Protein AF-A0A060CJI4-F1 (afdb_monomer)

Foldseek 3Di:
DQQQLADQDDPPCCVVVVARKDFLLVLVVLLVLLVQLVVPHVVCSLVSNVSHLVSCLPFQADPVRAGAGMWGAHNPRNHTDAGWHDPDPTSPDRDPVSLVSLLVSLVSNCVSPVPCVSVVSSVD

Radius of gyration: 13.91 Å; Cα contacts (8 Å, |Δi|>4): 202; chains: 1; bounding box: 31×30×35 Å

Secondary structure (DSSP, 8-state):
--SSSS--S-GGGHHHHTSEEEETTHHHHHHHHHHHHHTTS-THHHHHHHHHHHHHHHHSB-TTSPBPSEEEE-TTT--EEEEE-SSSSSTTS--HHHHHHHHHHHHHHHHHH--HHHHHHHT-

Structure (mmCIF, N/CA/C/O backbone):
data_AF-A0A060CJI4-F1
#
_entry.id   AF-A0A060CJI4-F1
#
loop_
_atom_site.group_PDB
_atom_site.id
_atom_site.type_symbol
_atom_site.label_atom_id
_atom_site.label_alt_id
_atom_site.label_comp_id
_atom_site.label_asym_id
_atom_site.label_entity_id
_atom_site.label_seq_id
_atom_site.pdbx_PDB_ins_code
_atom_site.Cartn_x
_atom_site.Cartn_y
_atom_site.Cartn_z
_atom_site.occupancy
_atom_site.B_iso_or_equiv
_atom_site.auth_seq_id
_atom_site.auth_comp_id
_atom_site.auth_asym_id
_atom_site.auth_atom_id
_atom_site.pdbx_PDB_model_num
ATOM 1 N N . ARG A 1 1 ? -4.456 14.960 1.503 1.00 57.69 1 ARG A N 1
ATOM 2 C CA . ARG A 1 1 ? -4.177 13.505 1.410 1.00 57.69 1 ARG A CA 1
ATOM 3 C C . ARG A 1 1 ? -2.964 13.283 0.505 1.00 57.69 1 ARG A C 1
ATOM 5 O O . ARG A 1 1 ? -2.889 13.970 -0.510 1.00 57.69 1 ARG A O 1
ATOM 12 N N . PRO A 1 2 ? -1.997 12.422 0.870 1.00 69.19 2 PRO A N 1
ATOM 13 C CA . PRO A 1 2 ? -0.841 12.126 0.016 1.00 69.19 2 PRO A CA 1
ATOM 14 C C . PRO A 1 2 ? -1.297 11.513 -1.319 1.00 69.19 2 PRO A C 1
ATOM 16 O O . PRO A 1 2 ? -2.208 10.690 -1.329 1.00 69.19 2 PRO A O 1
ATOM 19 N N . ARG A 1 3 ? -0.688 11.920 -2.445 1.00 88.50 3 ARG A N 1
ATOM 20 C CA . ARG A 1 3 ? -1.173 11.577 -3.803 1.00 88.50 3 ARG A CA 1
ATOM 21 C C . ARG A 1 3 ? -1.145 10.082 -4.114 1.00 88.50 3 ARG A C 1
ATOM 23 O O . ARG A 1 3 ? -2.068 9.572 -4.736 1.00 88.50 3 ARG A O 1
ATOM 30 N N . VAL A 1 4 ? -0.086 9.387 -3.703 1.00 96.56 4 VAL A N 1
ATOM 31 C CA . VAL A 1 4 ? 0.103 7.959 -4.016 1.00 96.56 4 VAL A CA 1
ATOM 32 C C . VAL A 1 4 ? -0.829 7.077 -3.181 1.00 96.56 4 VAL A C 1
ATOM 34 O O . VAL A 1 4 ? -1.394 6.110 -3.699 1.00 96.56 4 VAL A O 1
ATOM 37 N N . GLY A 1 5 ? -1.027 7.447 -1.914 1.00 96.00 5 GLY A N 1
ATOM 38 C CA . GLY A 1 5 ? -1.813 6.684 -0.945 1.00 96.00 5 GLY A CA 1
ATOM 39 C C . GLY A 1 5 ? -1.008 5.659 -0.142 1.00 96.00 5 GLY A C 1
ATOM 40 O O . GLY A 1 5 ? -1.601 4.964 0.670 1.00 96.00 5 GLY A O 1
ATOM 41 N N . THR A 1 6 ? 0.315 5.585 -0.323 1.00 98.06 6 THR A N 1
ATOM 42 C CA . THR A 1 6 ? 1.233 4.741 0.462 1.00 98.06 6 THR A CA 1
ATOM 43 C C . THR A 1 6 ? 2.375 5.561 1.056 1.00 98.06 6 THR A C 1
ATOM 45 O O . THR A 1 6 ? 2.653 6.691 0.644 1.00 98.06 6 THR A O 1
ATOM 48 N N . LEU A 1 7 ? 3.073 4.960 2.019 1.00 97.56 7 LEU A N 1
ATOM 49 C CA . LEU A 1 7 ? 4.326 5.482 2.553 1.00 97.56 7 LEU A CA 1
ATOM 50 C C . LEU A 1 7 ? 5.440 5.239 1.529 1.00 97.56 7 LEU A C 1
ATOM 52 O O . LEU A 1 7 ? 5.466 4.209 0.850 1.00 97.56 7 LEU A O 1
ATOM 56 N N . LEU A 1 8 ? 6.338 6.212 1.401 1.00 97.81 8 LEU A N 1
ATOM 57 C CA . LEU A 1 8 ? 7.550 6.081 0.601 1.00 97.81 8 LEU A CA 1
ATOM 58 C C . LEU A 1 8 ? 8.586 5.317 1.422 1.00 97.81 8 LEU A C 1
ATOM 60 O O . LEU A 1 8 ? 9.037 5.823 2.447 1.00 97.81 8 LEU A O 1
ATOM 64 N N . SER A 1 9 ? 8.974 4.125 0.978 1.00 98.12 9 SER A N 1
ATOM 65 C CA . SER A 1 9 ? 9.864 3.262 1.758 1.00 98.12 9 SER A CA 1
ATOM 66 C C . SER A 1 9 ? 11.289 3.799 1.793 1.00 98.12 9 SER A C 1
ATOM 68 O O . SER A 1 9 ? 11.862 3.975 2.865 1.00 98.12 9 SER A O 1
ATOM 70 N N . TRP A 1 10 ? 11.860 4.091 0.622 1.00 97.88 10 TRP A N 1
ATOM 71 C CA . TRP A 1 10 ? 13.242 4.539 0.498 1.00 97.88 10 TRP A CA 1
ATOM 72 C C . TRP A 1 10 ? 13.332 5.789 -0.384 1.00 97.88 10 TRP A C 1
ATOM 74 O O . TRP A 1 10 ? 13.424 5.680 -1.614 1.00 97.88 10 TRP A O 1
ATOM 84 N N . PRO A 1 11 ? 13.375 6.996 0.216 1.00 97.12 11 PRO A N 1
ATOM 85 C CA . PRO A 1 11 ? 13.545 8.243 -0.531 1.00 97.12 11 PRO A CA 1
ATOM 86 C C . PRO A 1 11 ? 14.801 8.260 -1.409 1.00 97.12 11 PRO A C 1
ATOM 88 O O . PRO A 1 11 ? 14.764 8.715 -2.550 1.00 97.12 11 PRO A O 1
ATOM 91 N N . ARG A 1 12 ? 15.895 7.660 -0.925 1.00 97.44 12 ARG A N 1
ATOM 92 C CA . ARG A 1 12 ? 17.162 7.557 -1.668 1.00 97.44 12 ARG A CA 1
ATOM 93 C C . ARG A 1 12 ? 17.084 6.656 -2.914 1.00 97.44 12 ARG A C 1
ATOM 95 O O . ARG A 1 12 ? 17.938 6.765 -3.787 1.00 97.44 12 ARG A O 1
ATOM 102 N N . ASN A 1 13 ? 16.061 5.801 -3.033 1.00 97.62 13 ASN A N 1
ATOM 103 C CA . ASN A 1 13 ? 15.901 4.868 -4.153 1.00 97.62 13 ASN A CA 1
ATOM 104 C C . ASN A 1 13 ? 14.832 5.310 -5.171 1.00 97.62 13 ASN A C 1
ATOM 106 O O . ASN A 1 13 ? 14.551 4.551 -6.096 1.00 97.62 13 ASN A O 1
ATOM 110 N N . ILE A 1 14 ? 14.256 6.519 -5.067 1.00 97.25 14 ILE A N 1
ATOM 111 C CA . ILE A 1 14 ? 13.261 7.002 -6.050 1.00 97.25 14 ILE A CA 1
ATOM 112 C C . ILE A 1 14 ? 13.816 6.912 -7.477 1.00 97.25 14 ILE A C 1
ATOM 114 O O . ILE A 1 14 ? 13.176 6.338 -8.356 1.00 97.25 14 ILE A O 1
ATOM 118 N N . LYS A 1 15 ? 15.035 7.423 -7.701 1.00 97.12 15 LYS A N 1
ATOM 119 C CA . LYS A 1 15 ? 15.691 7.382 -9.018 1.00 97.12 15 LYS A CA 1
ATOM 120 C C . LYS A 1 15 ? 15.994 5.950 -9.469 1.00 97.12 15 LYS A C 1
ATOM 122 O O . LYS A 1 15 ? 15.837 5.648 -10.643 1.00 97.12 15 LYS A O 1
ATOM 127 N N . MET A 1 16 ? 16.399 5.080 -8.542 1.00 97.25 16 MET A N 1
ATOM 128 C CA . MET A 1 16 ? 16.726 3.677 -8.828 1.00 97.25 16 MET A CA 1
ATOM 129 C C . MET A 1 16 ? 15.508 2.903 -9.341 1.00 97.25 16 MET A C 1
ATOM 131 O O . MET A 1 16 ? 15.612 2.184 -10.328 1.00 97.25 16 MET A O 1
ATOM 135 N N . PHE A 1 17 ? 14.354 3.057 -8.691 1.00 97.56 17 PHE A N 1
ATOM 136 C CA . PHE A 1 17 ? 13.131 2.360 -9.097 1.00 97.56 17 PHE A CA 1
ATOM 137 C C . PHE A 1 17 ? 12.352 3.087 -10.201 1.00 97.56 17 PHE A C 1
ATOM 139 O O . PHE A 1 17 ? 11.512 2.473 -10.863 1.00 97.56 17 PHE A O 1
ATOM 146 N N . GLY A 1 18 ? 12.646 4.372 -10.416 1.00 97.56 18 GLY A N 1
ATOM 147 C CA . GLY A 1 18 ? 11.930 5.232 -11.355 1.00 97.56 18 GLY A CA 1
ATOM 148 C C . GLY A 1 18 ? 10.584 5.723 -10.816 1.00 97.56 18 GLY A C 1
ATOM 149 O O . GLY A 1 18 ? 9.668 5.937 -11.602 1.00 97.56 18 GLY A O 1
ATOM 150 N N . GLY A 1 19 ? 10.432 5.870 -9.494 1.00 97.56 19 GLY A N 1
ATOM 151 C CA . GLY A 1 19 ? 9.178 6.329 -8.891 1.00 97.56 19 GLY A CA 1
ATOM 152 C C . GLY A 1 19 ? 9.101 6.204 -7.367 1.00 97.56 19 GLY A C 1
ATOM 153 O O . GLY A 1 19 ? 10.069 5.844 -6.691 1.00 97.56 19 GLY A O 1
ATOM 154 N N . HIS A 1 20 ? 7.920 6.507 -6.821 1.00 98.31 20 HIS A N 1
ATOM 155 C CA . HIS A 1 20 ? 7.590 6.299 -5.409 1.00 98.31 20 HIS A CA 1
ATOM 156 C C . HIS A 1 20 ? 7.565 4.798 -5.129 1.00 98.31 20 HIS A C 1
ATOM 158 O O . HIS A 1 20 ? 6.708 4.088 -5.649 1.00 98.31 20 HIS A O 1
ATOM 164 N N . ASN A 1 21 ? 8.515 4.319 -4.331 1.00 98.38 21 ASN A N 1
ATOM 165 C CA . ASN A 1 21 ? 8.650 2.904 -4.001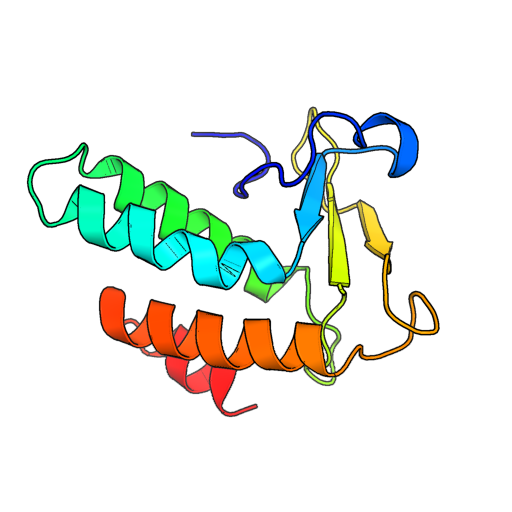 1.00 98.38 21 ASN A CA 1
ATOM 166 C C . ASN A 1 21 ? 7.953 2.591 -2.671 1.00 98.38 21 ASN A C 1
ATOM 168 O O . ASN A 1 21 ? 8.177 3.274 -1.670 1.00 98.38 21 ASN A O 1
ATOM 172 N N . THR A 1 22 ? 7.125 1.550 -2.678 1.00 98.62 22 THR A N 1
ATOM 173 C CA . THR A 1 22 ? 6.475 0.983 -1.495 1.00 98.62 22 THR A CA 1
ATOM 174 C C . THR A 1 22 ? 6.828 -0.492 -1.397 1.00 98.62 22 THR A C 1
ATOM 176 O O . THR A 1 22 ? 6.524 -1.267 -2.301 1.00 98.62 22 THR A O 1
ATOM 179 N N . ILE A 1 23 ? 7.486 -0.886 -0.314 1.00 98.75 23 ILE A N 1
ATOM 180 C CA . ILE A 1 23 ? 7.877 -2.271 -0.047 1.00 98.75 23 ILE A CA 1
ATOM 181 C C . ILE A 1 23 ? 6.841 -2.966 0.827 1.00 98.75 23 ILE A C 1
ATOM 183 O O . ILE A 1 23 ? 6.224 -2.327 1.679 1.00 98.75 23 ILE A O 1
ATOM 187 N N . MET A 1 24 ? 6.691 -4.277 0.651 1.00 98.75 24 MET A N 1
ATOM 188 C CA . MET A 1 24 ? 5.750 -5.076 1.438 1.00 98.75 24 MET A CA 1
ATOM 189 C C . MET A 1 24 ? 6.020 -4.980 2.950 1.00 98.75 24 MET A C 1
ATOM 191 O O . MET A 1 24 ? 5.091 -4.925 3.748 1.00 98.75 24 MET A O 1
ATOM 195 N N . ASP A 1 25 ? 7.283 -4.833 3.349 1.00 98.50 25 ASP A N 1
ATOM 196 C CA . ASP A 1 25 ? 7.722 -4.641 4.734 1.00 98.50 25 ASP A CA 1
ATOM 197 C C . ASP A 1 25 ? 7.130 -3.368 5.376 1.00 98.50 25 ASP A C 1
ATOM 199 O O . ASP A 1 25 ? 7.108 -3.236 6.594 1.00 98.50 25 ASP A O 1
ATOM 203 N N . ASN A 1 26 ? 6.613 -2.403 4.604 1.00 98.31 26 ASN A N 1
ATOM 204 C CA . ASN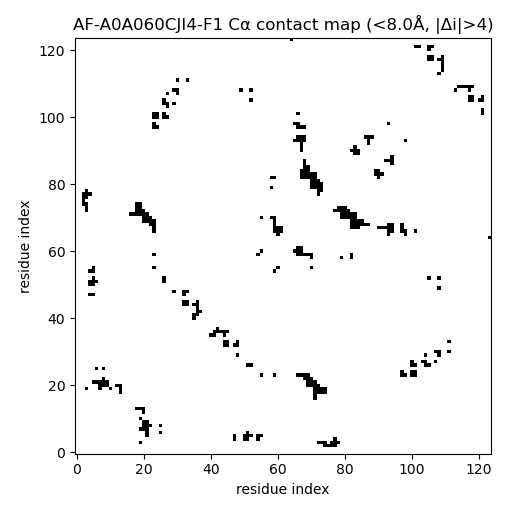 A 1 26 ? 5.890 -1.276 5.199 1.00 98.31 26 ASN A CA 1
ATOM 205 C C . ASN A 1 26 ? 4.566 -1.683 5.848 1.00 98.31 26 ASN A C 1
ATOM 207 O O . ASN A 1 26 ? 4.107 -0.941 6.716 1.00 98.31 26 ASN A O 1
ATOM 211 N N . MET A 1 27 ? 3.997 -2.845 5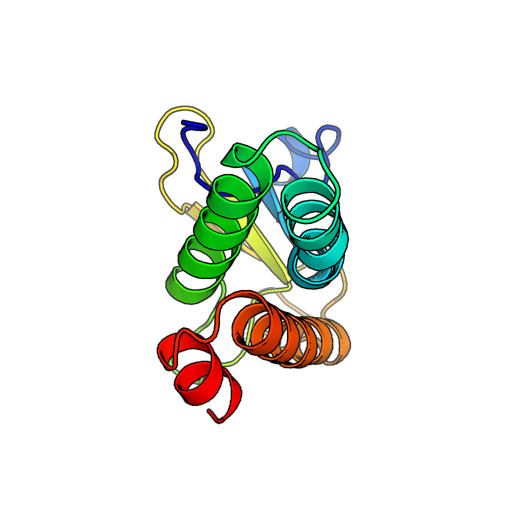.511 1.00 98.62 27 MET A N 1
ATOM 212 C CA . MET A 1 27 ? 2.760 -3.328 6.125 1.00 98.62 27 MET A CA 1
ATOM 213 C C . MET A 1 27 ? 2.895 -3.522 7.639 1.00 98.62 27 MET A C 1
ATOM 215 O O . MET A 1 27 ? 1.981 -3.166 8.379 1.00 98.62 27 MET A O 1
ATOM 219 N N . ILE A 1 28 ? 4.043 -4.009 8.121 1.00 98.00 28 ILE A N 1
ATOM 220 C CA . ILE A 1 28 ? 4.271 -4.182 9.565 1.00 98.00 28 ILE A CA 1
ATOM 221 C C . ILE A 1 28 ? 4.509 -2.846 10.286 1.00 98.00 28 ILE A C 1
ATOM 223 O O . ILE A 1 28 ? 4.165 -2.703 11.454 1.00 98.00 28 ILE A O 1
ATOM 227 N N . ASN A 1 29 ? 5.002 -1.822 9.583 1.00 98.44 29 ASN A N 1
ATOM 228 C CA . ASN A 1 29 ? 5.217 -0.493 10.166 1.00 98.44 29 ASN A CA 1
ATOM 229 C C . ASN A 1 29 ? 3.904 0.262 10.432 1.00 98.44 29 ASN A C 1
ATOM 231 O O . ASN A 1 29 ? 3.897 1.232 11.192 1.00 98.44 29 ASN A O 1
ATOM 235 N N . LEU A 1 30 ? 2.793 -0.159 9.817 1.00 98.69 30 LEU A N 1
ATOM 236 C CA . LEU A 1 30 ? 1.490 0.484 9.996 1.00 98.69 30 LEU A CA 1
ATOM 237 C C . LEU A 1 30 ? 0.964 0.349 11.430 1.00 98.69 30 LEU A C 1
ATOM 239 O O . LEU A 1 30 ? 0.225 1.220 11.883 1.00 98.69 30 LE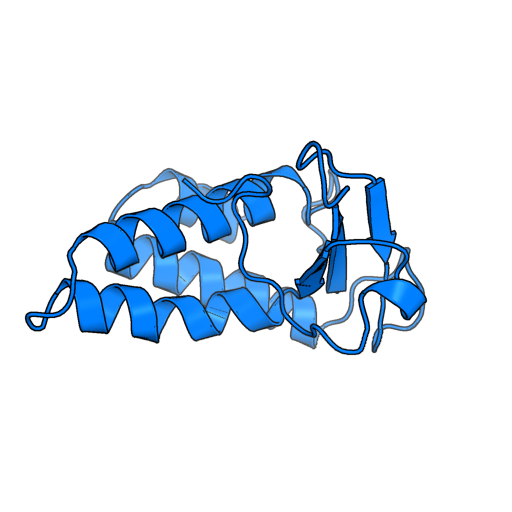U A O 1
ATOM 243 N N . GLU A 1 31 ? 1.386 -0.684 12.167 1.00 98.50 31 GLU A N 1
ATOM 244 C CA . GLU A 1 31 ? 0.999 -0.893 13.568 1.00 98.50 31 GLU A CA 1
ATOM 245 C C . GLU A 1 31 ? 1.380 0.307 14.447 1.00 98.50 31 GLU A C 1
ATOM 247 O O . GLU A 1 31 ? 0.598 0.723 15.299 1.00 98.50 31 GLU A O 1
ATOM 252 N N . MET A 1 32 ? 2.524 0.945 14.172 1.00 98.56 32 MET A N 1
ATOM 253 C CA . MET A 1 32 ? 2.936 2.162 14.876 1.00 98.56 32 MET A CA 1
ATOM 254 C C . MET A 1 32 ? 1.966 3.325 14.624 1.00 98.56 32 MET A C 1
ATOM 256 O O . MET A 1 32 ? 1.645 4.076 15.544 1.00 98.56 32 MET A O 1
ATOM 260 N N . LEU A 1 33 ? 1.471 3.475 13.391 1.00 98.56 33 LEU A N 1
ATOM 261 C CA . LEU A 1 33 ? 0.511 4.528 13.047 1.00 98.56 33 LEU A CA 1
ATOM 262 C C . LEU A 1 33 ? -0.849 4.282 13.708 1.00 98.56 33 LEU A C 1
ATOM 264 O O . LEU A 1 33 ? -1.431 5.214 14.264 1.00 98.56 33 LEU A O 1
ATOM 268 N N . PHE A 1 34 ? -1.327 3.035 13.690 1.00 98.62 34 PHE A N 1
ATOM 269 C CA . PHE A 1 34 ? -2.560 2.652 14.376 1.00 98.62 34 PHE A CA 1
ATOM 270 C C . PHE A 1 34 ? -2.458 2.863 15.889 1.00 98.62 34 PHE A C 1
ATOM 272 O O . PHE A 1 34 ? -3.361 3.445 16.495 1.00 98.62 34 PHE A O 1
ATOM 279 N N . TRP A 1 35 ? -1.346 2.446 16.498 1.00 98.62 35 TRP A N 1
ATOM 280 C CA . TRP A 1 35 ? -1.102 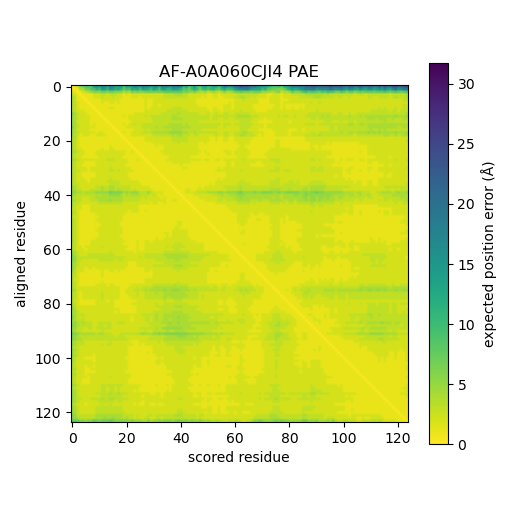2.649 17.920 1.00 98.62 35 TRP A CA 1
ATOM 281 C C . TRP A 1 35 ? -1.064 4.139 18.267 1.00 98.62 35 TRP A C 1
ATOM 283 O O . TRP A 1 35 ? -1.784 4.563 19.168 1.00 98.62 35 TRP A O 1
ATOM 293 N N . ALA A 1 36 ? -0.301 4.949 17.529 1.00 98.69 36 ALA A N 1
ATOM 294 C CA . ALA A 1 36 ? -0.204 6.383 17.786 1.00 98.69 36 ALA A CA 1
ATOM 295 C C . ALA A 1 36 ? -1.571 7.075 17.681 1.00 98.69 36 ALA A C 1
ATOM 297 O O . ALA A 1 36 ? -1.923 7.852 18.565 1.00 98.69 36 ALA A O 1
ATOM 298 N N . ALA A 1 37 ? -2.375 6.747 16.662 1.00 98.31 37 ALA A N 1
ATOM 299 C CA . ALA A 1 37 ? -3.723 7.294 16.503 1.00 98.31 37 ALA A CA 1
ATOM 300 C C . ALA A 1 37 ? -4.645 6.977 17.694 1.00 98.31 37 ALA A C 1
ATOM 302 O O . ALA A 1 37 ? -5.450 7.816 18.088 1.00 98.31 37 ALA A O 1
ATOM 303 N N . ARG A 1 38 ? -4.522 5.784 18.294 1.00 97.56 38 ARG A N 1
ATOM 304 C CA . ARG A 1 38 ? -5.312 5.393 19.475 1.00 97.56 38 ARG A CA 1
ATOM 305 C C . ARG A 1 38 ? -4.796 5.956 20.796 1.00 97.56 38 ARG A C 1
ATOM 307 O O . ARG A 1 38 ? -5.559 6.019 21.753 1.00 97.56 38 ARG A O 1
ATOM 314 N N . ASN A 1 39 ? -3.526 6.346 20.867 1.00 98.38 39 ASN A N 1
ATOM 315 C CA . ASN A 1 39 ? -2.862 6.744 22.112 1.00 98.38 39 ASN A CA 1
ATOM 316 C C . ASN A 1 39 ? -2.571 8.253 22.163 1.00 98.38 39 ASN A C 1
ATOM 318 O O . ASN A 1 39 ? -1.524 8.681 22.641 1.00 98.38 39 ASN A O 1
ATOM 322 N N . GLY A 1 40 ? -3.499 9.072 21.658 1.00 97.19 40 GLY A N 1
ATOM 323 C CA . GLY A 1 40 ? -3.425 10.537 21.747 1.00 97.19 40 GLY A CA 1
ATOM 324 C C . GLY A 1 40 ? -2.605 11.221 20.649 1.00 97.19 40 GLY A C 1
ATOM 325 O O . GLY A 1 40 ? -2.471 12.443 20.660 1.00 97.19 40 GLY A O 1
ATOM 326 N N . GLY A 1 41 ? -2.076 10.466 19.684 1.00 97.88 41 GLY A N 1
ATOM 327 C CA . GLY A 1 41 ? -1.529 11.015 18.448 1.00 97.88 41 GLY A CA 1
ATOM 328 C C . GLY A 1 41 ? -2.624 11.522 17.505 1.00 97.88 41 GLY A C 1
ATOM 329 O O . GLY A 1 41 ? -3.819 11.369 17.749 1.00 97.88 41 GLY A O 1
ATOM 330 N N . ASN A 1 42 ? -2.214 12.129 16.389 1.00 97.69 42 ASN A N 1
ATOM 331 C CA . ASN A 1 42 ? -3.155 12.644 15.396 1.00 97.69 42 ASN A CA 1
ATOM 332 C C . ASN A 1 42 ? -4.022 11.496 14.820 1.00 97.69 42 ASN A C 1
ATOM 334 O O . ASN A 1 42 ? -3.454 10.574 14.226 1.00 97.69 42 ASN A O 1
ATOM 338 N N . PRO A 1 43 ? -5.368 11.557 14.910 1.00 96.06 43 PRO A N 1
ATOM 339 C CA . PRO A 1 43 ? -6.252 10.512 14.382 1.00 96.06 43 PRO A CA 1
ATOM 340 C C . PRO A 1 43 ? -6.052 10.223 12.889 1.00 96.06 43 PRO A C 1
ATOM 342 O O . PRO A 1 43 ? -6.236 9.094 12.446 1.00 96.06 43 PRO A O 1
ATOM 345 N N . TYR A 1 44 ? -5.586 11.209 12.116 1.00 96.75 44 TYR A N 1
ATOM 346 C CA . TYR A 1 44 ? -5.282 11.056 10.691 1.00 96.75 44 TYR A CA 1
ATOM 347 C C . TYR A 1 44 ? -4.178 10.017 10.401 1.00 96.75 44 TYR A C 1
ATOM 349 O O . TYR A 1 44 ? -4.063 9.535 9.274 1.00 96.75 44 TYR A O 1
ATOM 357 N N . LEU A 1 45 ? -3.373 9.622 11.397 1.00 98.06 45 LEU A N 1
ATOM 358 C CA . LEU A 1 45 ? -2.413 8.519 11.254 1.00 98.06 45 LEU A CA 1
ATOM 359 C C . LEU A 1 45 ? -3.120 7.184 10.964 1.00 98.06 45 LEU A C 1
ATOM 361 O O . LEU A 1 45 ? -2.600 6.385 10.185 1.00 98.06 45 LEU A O 1
ATOM 365 N N . PHE A 1 46 ? -4.323 6.980 11.513 1.00 98.19 46 PHE A N 1
ATOM 366 C CA . PHE A 1 46 ? -5.161 5.818 11.212 1.00 98.19 46 PHE A CA 1
ATOM 367 C C . PHE A 1 46 ? -5.552 5.800 9.728 1.00 98.19 46 PHE A C 1
ATOM 369 O O . PHE A 1 46 ? -5.355 4.797 9.045 1.00 98.19 46 PHE A O 1
ATOM 376 N N . ASP A 1 47 ? -6.016 6.935 9.198 1.00 97.75 47 ASP A N 1
ATOM 377 C CA . ASP A 1 47 ? -6.398 7.070 7.787 1.00 97.75 47 ASP A CA 1
ATOM 378 C C . ASP A 1 47 ? -5.216 6.833 6.839 1.00 97.75 47 ASP A C 1
ATOM 380 O O . ASP A 1 47 ? -5.376 6.244 5.768 1.00 97.75 47 ASP A O 1
ATOM 384 N N . ILE A 1 48 ? -4.012 7.277 7.220 1.00 98.06 48 ILE A N 1
ATOM 385 C CA . ILE A 1 48 ? -2.787 7.011 6.454 1.00 98.06 48 ILE A CA 1
ATOM 386 C C . ILE A 1 48 ? -2.501 5.505 6.416 1.00 98.06 48 ILE A C 1
ATOM 388 O O . ILE A 1 48 ? -2.168 4.982 5.350 1.00 98.06 48 ILE A O 1
ATOM 392 N N . ALA A 1 49 ? -2.638 4.812 7.549 1.00 98.50 49 ALA A N 1
ATOM 393 C CA . ALA A 1 49 ? -2.409 3.374 7.633 1.00 98.50 49 ALA A CA 1
ATOM 394 C C . ALA A 1 49 ? -3.427 2.576 6.803 1.00 98.50 49 ALA A C 1
ATOM 396 O O . ALA A 1 49 ? -3.030 1.724 6.006 1.00 98.50 49 ALA A O 1
ATOM 397 N N . VAL A 1 50 ? -4.718 2.911 6.901 1.00 98.56 50 VAL A N 1
ATOM 398 C CA . VAL A 1 50 ? -5.785 2.310 6.079 1.00 98.56 50 VAL A CA 1
ATOM 399 C C . VAL A 1 50 ? -5.548 2.569 4.592 1.00 98.56 50 VAL A C 1
ATOM 401 O O . VAL A 1 50 ? -5.571 1.634 3.793 1.00 98.56 50 VAL A O 1
ATOM 404 N N . SER A 1 51 ? -5.230 3.812 4.212 1.00 98.38 51 SER A N 1
ATOM 405 C CA . SER A 1 51 ? -4.911 4.162 2.822 1.00 98.38 51 SER A CA 1
ATOM 406 C C . SER A 1 51 ? -3.746 3.330 2.281 1.00 98.38 51 SER A C 1
ATOM 408 O O . SER A 1 51 ? -3.803 2.869 1.139 1.00 98.38 51 SER A O 1
ATOM 410 N N . HIS A 1 52 ? -2.698 3.129 3.089 1.00 98.69 52 HIS A N 1
ATOM 411 C CA . HIS A 1 52 ? -1.557 2.307 2.704 1.00 98.69 52 HIS A CA 1
ATOM 412 C C . HIS A 1 52 ? -1.991 0.859 2.467 1.00 98.69 52 HIS A C 1
ATOM 414 O O . HIS A 1 52 ? -1.720 0.316 1.398 1.00 98.69 52 HIS A O 1
ATOM 420 N N . ALA A 1 53 ? -2.694 0.255 3.428 1.00 98.69 53 ALA A N 1
ATOM 421 C CA . ALA A 1 53 ? -3.141 -1.132 3.344 1.00 98.69 53 ALA A CA 1
ATOM 422 C C . ALA A 1 53 ? -4.052 -1.383 2.129 1.00 98.69 53 ALA A C 1
ATOM 424 O O . ALA A 1 53 ? -3.858 -2.369 1.414 1.00 98.69 53 ALA A O 1
ATOM 425 N N . ASP A 1 54 ? -4.991 -0.471 1.851 1.00 98.56 54 ASP A N 1
ATOM 426 C CA . ASP A 1 54 ? -5.913 -0.557 0.711 1.00 98.56 54 ASP A CA 1
ATOM 427 C C . ASP A 1 54 ? -5.181 -0.446 -0.631 1.00 98.56 54 ASP A C 1
ATOM 429 O O . ASP A 1 54 ? -5.445 -1.201 -1.572 1.00 98.56 54 ASP A O 1
ATOM 433 N N . LYS A 1 55 ? -4.225 0.484 -0.737 1.00 98.25 55 LYS A N 1
ATOM 434 C CA . LYS A 1 55 ? -3.442 0.655 -1.964 1.00 98.25 55 LYS A CA 1
ATOM 435 C C . LYS A 1 55 ? -2.524 -0.547 -2.206 1.00 98.25 55 LYS A C 1
ATOM 437 O O . LYS A 1 55 ? -2.461 -1.026 -3.339 1.00 98.25 55 LYS A O 1
ATOM 442 N N . THR A 1 56 ? -1.867 -1.053 -1.162 1.00 98.56 56 THR A N 1
ATOM 443 C CA . THR A 1 56 ? -1.033 -2.261 -1.228 1.00 98.56 56 THR A CA 1
ATOM 444 C C . THR A 1 56 ? -1.860 -3.476 -1.649 1.00 98.56 56 THR A C 1
ATOM 446 O O . THR A 1 56 ? -1.434 -4.207 -2.541 1.00 98.56 56 THR A O 1
ATOM 449 N N . MET A 1 57 ? -3.084 -3.629 -1.126 1.00 98.50 57 MET A N 1
ATOM 450 C CA . MET A 1 57 ? -3.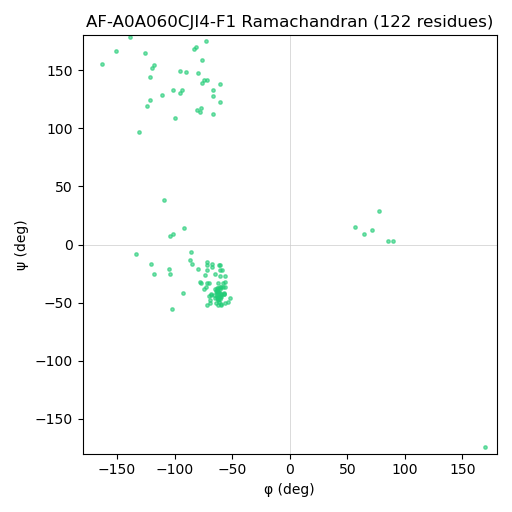971 -4.759 -1.444 1.00 98.50 57 MET A CA 1
ATOM 451 C C . MET A 1 57 ? -4.323 -4.765 -2.930 1.00 98.50 57 MET A C 1
ATOM 453 O O . MET A 1 57 ? -4.327 -5.806 -3.579 1.00 98.50 57 MET A O 1
ATOM 457 N N . LYS A 1 58 ? -4.581 -3.577 -3.484 1.00 98.00 58 LYS A N 1
ATOM 458 C CA . LYS A 1 58 ? -5.001 -3.415 -4.874 1.00 98.00 58 LYS A CA 1
ATOM 459 C C . LYS A 1 58 ? -3.886 -3.647 -5.896 1.00 98.00 58 LYS A C 1
ATOM 461 O O . LYS A 1 58 ? -4.178 -4.110 -6.993 1.00 98.00 58 LYS A O 1
ATOM 466 N N . TYR A 1 59 ? -2.650 -3.247 -5.594 1.00 98.25 59 TYR A N 1
ATOM 467 C CA . TYR A 1 59 ? -1.597 -3.136 -6.616 1.00 98.25 59 TYR A CA 1
ATOM 468 C C . TYR A 1 59 ? -0.358 -3.997 -6.367 1.00 98.25 59 TYR A C 1
ATOM 470 O O . TYR A 1 59 ? 0.427 -4.196 -7.291 1.00 98.25 59 TYR A O 1
ATOM 478 N N . GLN A 1 60 ? -0.148 -4.496 -5.147 1.00 98.06 60 GLN A N 1
ATOM 479 C CA . GLN A 1 60 ? 1.074 -5.222 -4.786 1.00 98.06 60 GLN A CA 1
ATOM 480 C C . GLN A 1 60 ? 0.895 -6.745 -4.759 1.00 98.06 60 GLN A C 1
ATOM 482 O O . GLN A 1 60 ? 1.812 -7.465 -4.365 1.00 98.06 60 GLN A O 1
ATOM 487 N N . PHE A 1 61 ? -0.252 -7.226 -5.240 1.00 98.38 61 PHE A N 1
ATOM 488 C CA . PHE A 1 61 ? -0.582 -8.638 -5.391 1.00 98.38 61 PHE A CA 1
ATOM 489 C C . PHE A 1 61 ? -0.898 -8.969 -6.844 1.00 98.38 61 PHE A C 1
ATOM 491 O O . PHE A 1 61 ? -1.476 -8.164 -7.577 1.00 98.38 61 PHE A O 1
ATOM 498 N N . ARG A 1 62 ? -0.500 -10.169 -7.253 1.00 97.62 62 ARG A N 1
ATOM 499 C CA . ARG A 1 62 ? -0.861 -10.776 -8.533 1.00 97.62 62 ARG A CA 1
ATOM 500 C C . ARG A 1 62 ? -2.244 -11.445 -8.420 1.00 97.62 62 ARG A C 1
ATOM 502 O O . ARG A 1 62 ? -2.745 -11.614 -7.307 1.00 97.62 62 ARG A O 1
ATOM 509 N N . PRO A 1 63 ? -2.872 -11.851 -9.541 1.00 96.62 63 PRO A N 1
ATOM 510 C CA . PRO A 1 63 ? -4.176 -12.526 -9.512 1.00 96.62 63 PRO A CA 1
ATOM 511 C C . PRO A 1 63 ? -4.208 -13.836 -8.709 1.00 96.62 63 PRO A C 1
ATOM 513 O O . PRO A 1 63 ? -5.278 -14.258 -8.289 1.00 96.62 63 PRO A O 1
ATOM 516 N N . ASP A 1 64 ? -3.051 -14.466 -8.498 1.00 97.44 64 ASP A N 1
ATOM 517 C CA . ASP A 1 64 ? -2.874 -15.691 -7.708 1.00 97.44 64 ASP A CA 1
ATOM 518 C C . ASP A 1 64 ? -2.539 -15.425 -6.226 1.00 97.44 64 ASP A C 1
ATOM 520 O O . ASP A 1 64 ? -2.088 -16.327 -5.529 1.00 97.44 64 ASP A O 1
ATOM 524 N N . TYR A 1 65 ? -2.721 -14.187 -5.751 1.00 97.44 65 TYR A N 1
ATOM 525 C CA . TYR A 1 65 ? -2.436 -13.737 -4.379 1.00 97.44 65 TYR A CA 1
ATOM 526 C C . TYR A 1 65 ? -0.960 -13.788 -3.955 1.00 97.44 65 TYR A C 1
ATOM 528 O O . TYR A 1 65 ? -0.618 -13.485 -2.806 1.00 97.44 65 TYR A O 1
ATOM 536 N N . THR A 1 66 ? -0.041 -14.049 -4.887 1.00 97.94 66 THR A N 1
ATOM 537 C CA . THR A 1 66 ? 1.387 -13.854 -4.627 1.00 97.94 66 THR A CA 1
ATOM 538 C C . THR A 1 66 ? 1.749 -12.368 -4.669 1.00 97.94 66 THR A C 1
ATOM 540 O O . THR A 1 66 ? 1.291 -11.607 -5.527 1.00 97.94 66 THR A O 1
ATOM 543 N N . SER A 1 67 ? 2.599 -11.931 -3.743 1.00 98.06 67 SER A N 1
ATOM 544 C CA . SER A 1 67 ? 2.984 -10.522 -3.620 1.00 98.06 67 SER A CA 1
ATOM 545 C C . SER A 1 67 ? 4.216 -10.154 -4.455 1.00 98.06 67 SER A C 1
ATOM 547 O O . SER A 1 67 ? 5.132 -10.960 -4.667 1.00 98.06 67 SER A O 1
ATOM 549 N N . TYR A 1 68 ? 4.258 -8.905 -4.924 1.00 98.62 68 TYR A N 1
ATOM 550 C CA . TYR A 1 68 ? 5.508 -8.248 -5.309 1.00 98.62 68 TYR A CA 1
ATOM 551 C C . TYR A 1 68 ? 6.217 -7.743 -4.051 1.00 98.62 68 TYR A C 1
ATOM 553 O O . TYR A 1 68 ? 5.576 -7.278 -3.108 1.00 98.62 68 TYR A O 1
ATOM 561 N N . HIS A 1 69 ? 7.550 -7.736 -4.051 1.00 98.62 69 HIS A N 1
ATOM 562 C CA . HIS A 1 69 ? 8.287 -7.105 -2.956 1.00 98.62 69 HIS A CA 1
ATOM 563 C C . HIS A 1 69 ? 8.095 -5.583 -3.006 1.00 98.62 69 HIS A C 1
ATOM 565 O O . HIS A 1 69 ? 7.703 -4.999 -2.000 1.00 98.62 69 HIS A O 1
ATOM 571 N N . VAL A 1 70 ? 8.300 -4.938 -4.160 1.00 98.75 70 VAL A N 1
ATOM 572 C CA . VAL A 1 70 ? 8.237 -3.473 -4.300 1.00 98.75 70 VAL A CA 1
ATOM 573 C C . VAL A 1 70 ? 7.179 -3.077 -5.329 1.00 98.75 70 VAL A C 1
ATOM 575 O O . VAL A 1 70 ? 7.260 -3.488 -6.483 1.00 98.75 70 VAL A O 1
ATOM 578 N N . ALA A 1 71 ? 6.225 -2.232 -4.947 1.00 98.62 71 ALA A N 1
ATOM 579 C CA . ALA A 1 71 ?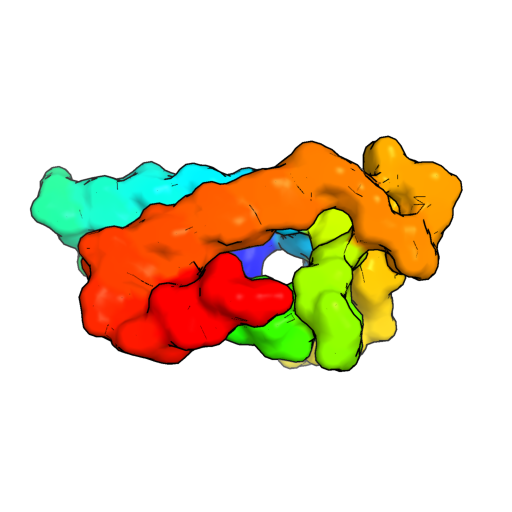 5.353 -1.515 -5.871 1.00 98.62 71 ALA A CA 1
ATOM 580 C C . ALA A 1 71 ? 5.936 -0.130 -6.176 1.00 98.62 71 ALA A C 1
ATOM 582 O O . ALA A 1 71 ? 6.334 0.605 -5.269 1.00 98.62 71 ALA A O 1
ATOM 583 N N . VAL A 1 72 ? 5.975 0.236 -7.456 1.00 98.69 72 VAL A N 1
ATOM 584 C CA . VAL A 1 72 ? 6.449 1.542 -7.924 1.00 98.69 72 VAL A CA 1
ATOM 585 C C . VAL A 1 72 ? 5.272 2.335 -8.468 1.00 98.69 72 VAL A C 1
ATOM 587 O O . VAL A 1 72 ? 4.529 1.852 -9.324 1.00 98.69 72 VAL A O 1
ATOM 590 N N . TYR A 1 73 ? 5.127 3.568 -7.993 1.00 98.56 73 TYR A N 1
ATOM 591 C CA . TYR A 1 73 ? 4.084 4.494 -8.414 1.00 98.56 73 TYR A CA 1
ATOM 592 C C . TYR A 1 73 ? 4.676 5.766 -9.015 1.00 98.56 73 TYR A C 1
ATOM 594 O O . TYR A 1 73 ? 5.762 6.215 -8.642 1.00 98.56 73 TYR A O 1
ATOM 602 N N . ASP A 1 74 ? 3.920 6.383 -9.913 1.00 97.62 74 ASP A N 1
ATOM 603 C CA . ASP A 1 74 ? 4.218 7.705 -10.440 1.00 97.62 74 ASP A CA 1
ATOM 604 C C . ASP A 1 74 ? 4.073 8.758 -9.331 1.00 97.62 74 ASP A C 1
ATOM 606 O O . ASP A 1 74 ? 3.056 8.821 -8.634 1.00 97.62 74 ASP A O 1
ATOM 610 N N . THR A 1 75 ? 5.102 9.584 -9.144 1.00 94.06 75 THR A N 1
ATOM 611 C CA . THR A 1 75 ? 5.187 10.534 -8.023 1.00 94.06 75 THR A CA 1
ATOM 612 C C . THR A 1 75 ? 4.220 11.711 -8.157 1.00 94.06 75 THR A C 1
ATOM 614 O O . THR A 1 75 ? 3.876 12.339 -7.154 1.00 94.06 75 THR A O 1
ATOM 617 N N . LEU A 1 76 ? 3.757 12.013 -9.374 1.00 93.88 76 LEU A N 1
ATOM 618 C CA . LEU A 1 76 ? 2.886 13.152 -9.659 1.00 93.88 76 LEU A CA 1
ATOM 619 C C . LEU A 1 76 ? 1.406 12.762 -9.613 1.00 93.88 76 LEU A C 1
ATOM 621 O O . LEU A 1 76 ? 0.587 13.508 -9.068 1.00 93.88 76 LEU A O 1
ATOM 625 N N . THR A 1 77 ? 1.079 11.597 -10.170 1.00 95.81 77 THR A N 1
ATOM 626 C CA . THR A 1 77 ? -0.285 11.100 -10.395 1.00 95.81 77 THR A CA 1
ATOM 627 C C . THR A 1 77 ? -0.709 10.013 -9.410 1.00 95.81 77 THR A C 1
ATOM 629 O O . THR A 1 77 ? -1.904 9.781 -9.245 1.00 95.81 77 THR A O 1
ATOM 632 N N . GLY A 1 78 ? 0.232 9.319 -8.762 1.00 96.19 78 GLY A N 1
ATOM 633 C CA . GLY A 1 78 ? -0.063 8.196 -7.867 1.00 96.19 78 GLY A CA 1
ATOM 634 C C . GLY A 1 78 ? -0.531 6.918 -8.571 1.00 96.19 78 GLY A C 1
ATOM 635 O O . GLY A 1 78 ? -1.036 6.000 -7.907 1.00 96.19 78 GLY A O 1
ATOM 636 N N . LYS A 1 79 ? -0.395 6.847 -9.902 1.00 97.38 79 LYS A N 1
ATOM 637 C CA . LYS A 1 79 ? -0.699 5.649 -10.695 1.00 97.38 79 LYS A CA 1
ATOM 638 C C . LYS A 1 79 ? 0.358 4.574 -10.466 1.00 97.38 79 LYS A C 1
ATOM 640 O O . LYS A 1 79 ? 1.540 4.880 -10.345 1.00 97.38 79 LYS A O 1
ATOM 645 N N . PHE A 1 80 ? -0.074 3.319 -10.401 1.00 98.12 80 PHE A N 1
ATOM 646 C CA . PHE A 1 80 ? 0.835 2.178 -10.360 1.00 98.12 80 PHE A CA 1
ATOM 647 C C . PHE A 1 80 ? 1.578 2.063 -11.693 1.00 98.12 80 PHE A C 1
ATOM 649 O O . PHE A 1 80 ? 0.956 2.163 -12.749 1.00 98.12 80 PHE A O 1
ATOM 656 N N . ILE A 1 81 ? 2.895 1.881 -11.629 1.00 98.38 81 ILE A N 1
ATOM 657 C CA . ILE A 1 81 ? 3.764 1.717 -12.797 1.00 98.38 81 ILE A CA 1
ATOM 658 C C . ILE A 1 81 ? 4.118 0.242 -12.962 1.00 98.38 81 ILE A C 1
ATOM 660 O O . ILE A 1 81 ? 3.917 -0.323 -14.033 1.00 98.38 81 ILE A O 1
ATOM 664 N N . LYS A 1 82 ? 4.680 -0.374 -11.915 1.00 98.31 82 LYS A N 1
ATOM 665 C CA . LYS A 1 82 ? 5.175 -1.755 -11.957 1.00 98.31 82 LYS A CA 1
ATOM 666 C C . LYS A 1 82 ? 5.389 -2.336 -10.564 1.00 98.31 82 LYS A C 1
ATOM 668 O O . LYS A 1 82 ? 5.653 -1.603 -9.610 1.00 98.31 82 LYS A O 1
ATOM 673 N N . GLY A 1 83 ? 5.334 -3.661 -10.488 1.00 98.44 83 GLY A N 1
ATOM 674 C CA . GLY A 1 83 ? 5.801 -4.450 -9.355 1.00 98.44 83 GLY A CA 1
ATOM 675 C C . GLY A 1 83 ? 7.161 -5.059 -9.684 1.00 98.44 83 GLY A C 1
ATOM 676 O O . GLY A 1 83 ? 7.345 -5.582 -10.781 1.00 98.44 83 GLY A O 1
ATOM 677 N N . VAL A 1 84 ? 8.113 -4.955 -8.764 1.00 98.31 84 VAL A N 1
ATOM 678 C CA . VAL A 1 84 ? 9.484 -5.460 -8.920 1.00 98.31 84 VAL A CA 1
ATOM 679 C C . VAL A 1 84 ? 9.961 -6.118 -7.630 1.00 98.31 84 VAL A C 1
ATOM 681 O O . VAL A 1 84 ? 9.251 -6.150 -6.616 1.00 98.31 84 VAL A O 1
ATOM 684 N N . THR A 1 85 ? 11.182 -6.637 -7.649 1.00 97.69 85 THR A N 1
ATOM 685 C CA . THR A 1 85 ? 11.853 -7.170 -6.475 1.00 97.69 85 THR A CA 1
ATOM 686 C C . THR A 1 85 ? 13.133 -6.425 -6.123 1.00 97.69 85 THR A C 1
ATOM 688 O O . THR A 1 85 ? 13.778 -5.805 -6.963 1.00 97.69 85 THR A O 1
ATOM 691 N N . HIS A 1 86 ? 13.501 -6.488 -4.843 1.00 96.75 86 HIS A N 1
ATOM 692 C CA . HIS A 1 86 ? 14.831 -6.099 -4.368 1.00 96.75 86 HIS A CA 1
ATOM 693 C C . HIS A 1 86 ? 15.603 -7.269 -3.732 1.00 96.75 86 HIS A C 1
ATOM 695 O O . HIS A 1 86 ? 16.828 -7.255 -3.713 1.00 96.75 86 HIS A O 1
ATOM 701 N N . GLN A 1 87 ? 14.899 -8.281 -3.212 1.00 97.44 87 GLN A N 1
ATOM 702 C CA . GLN A 1 87 ? 15.490 -9.404 -2.458 1.00 97.44 87 GLN A CA 1
ATOM 703 C C . GLN A 1 87 ? 14.966 -10.785 -2.878 1.00 97.44 87 GLN A C 1
ATOM 705 O O . GLN A 1 87 ? 15.457 -11.801 -2.391 1.00 97.44 87 GLN A O 1
ATOM 710 N N . GLY A 1 88 ? 13.946 -10.836 -3.736 1.00 96.62 88 GLY A N 1
ATOM 711 C CA . GLY A 1 88 ? 13.479 -12.079 -4.344 1.00 96.62 88 GLY A CA 1
ATOM 712 C C . GLY A 1 88 ? 14.337 -12.466 -5.545 1.00 96.62 88 GLY A C 1
ATOM 713 O O . GLY A 1 88 ? 15.135 -11.668 -6.026 1.00 96.62 88 GLY A O 1
ATOM 714 N N . TYR A 1 89 ? 14.135 -13.682 -6.044 1.00 97.81 89 TYR A N 1
ATOM 715 C CA . TYR A 1 89 ? 14.892 -14.213 -7.177 1.00 97.81 89 TYR A CA 1
ATOM 716 C C . TYR A 1 89 ? 14.675 -13.412 -8.475 1.00 97.81 89 TYR A C 1
ATOM 718 O O . TYR A 1 89 ? 15.622 -13.127 -9.199 1.00 97.81 89 TYR A O 1
ATOM 726 N N . SER A 1 90 ? 13.430 -13.020 -8.754 1.00 97.88 90 SER A N 1
ATOM 727 C CA . SER A 1 90 ? 13.040 -12.208 -9.914 1.00 97.88 90 SER A CA 1
ATOM 728 C C . SER A 1 90 ? 11.800 -11.357 -9.612 1.00 97.88 90 SER A C 1
ATOM 730 O O . SER A 1 90 ? 11.085 -11.612 -8.638 1.00 97.88 90 SER A O 1
ATOM 732 N N . ASP A 1 91 ? 11.491 -10.381 -10.469 1.00 97.25 91 ASP A N 1
ATOM 733 C CA . ASP A 1 91 ? 10.270 -9.560 -10.367 1.00 97.25 91 ASP A CA 1
ATOM 734 C C . ASP A 1 91 ? 8.977 -10.394 -10.457 1.00 97.25 91 ASP A C 1
ATOM 736 O O . ASP A 1 91 ? 7.941 -10.028 -9.896 1.00 97.25 91 ASP A O 1
ATOM 740 N N . SER A 1 92 ? 9.034 -11.544 -11.135 1.00 95.88 92 SER A N 1
ATOM 741 C CA . SER A 1 92 ? 7.933 -12.506 -11.233 1.00 95.88 92 SER A CA 1
ATOM 742 C C . SER A 1 92 ? 7.889 -13.516 -10.083 1.00 95.88 92 SER A C 1
ATOM 744 O O . SER A 1 92 ? 6.873 -14.180 -9.912 1.00 95.88 92 SER A O 1
ATOM 746 N N . SER A 1 93 ? 8.951 -13.629 -9.281 1.00 97.56 93 SER A N 1
ATOM 747 C CA . SER A 1 93 ? 9.000 -14.563 -8.152 1.00 97.56 93 SER A CA 1
ATOM 748 C C . SER A 1 93 ? 8.184 -14.078 -6.949 1.00 97.56 93 SER A C 1
ATOM 750 O O . SER A 1 93 ? 7.939 -12.879 -6.771 1.00 97.56 93 SER A O 1
ATOM 752 N N . MET A 1 94 ? 7.813 -15.024 -6.082 1.00 97.50 94 MET A N 1
ATOM 753 C CA . MET A 1 94 ? 7.265 -14.747 -4.757 1.00 97.50 94 MET A CA 1
ATOM 754 C C . MET A 1 94 ? 8.371 -14.909 -3.712 1.00 97.50 94 MET A C 1
ATOM 756 O O . MET A 1 94 ? 8.826 -16.011 -3.410 1.00 97.50 94 MET A O 1
ATOM 760 N N . TRP A 1 95 ? 8.820 -13.798 -3.142 1.00 98.56 95 TRP A N 1
ATOM 761 C CA . TRP A 1 95 ? 9.795 -13.836 -2.061 1.00 98.56 95 TRP A CA 1
ATOM 762 C C . TRP A 1 95 ? 9.117 -14.225 -0.743 1.00 98.56 95 TRP A C 1
ATOM 764 O O . TRP A 1 95 ? 8.266 -13.490 -0.247 1.00 98.56 95 TRP A O 1
ATOM 774 N N . ALA A 1 96 ? 9.516 -15.361 -0.160 1.00 98.44 96 ALA A N 1
ATOM 775 C CA . ALA A 1 96 ? 8.853 -15.965 1.002 1.00 98.44 96 ALA A CA 1
ATOM 776 C C . ALA A 1 96 ? 8.648 -15.000 2.179 1.00 98.44 96 ALA A C 1
ATOM 778 O O . ALA A 1 96 ? 7.549 -14.912 2.722 1.00 98.44 96 ALA A O 1
ATOM 779 N N . ARG A 1 97 ? 9.674 -14.223 2.547 1.00 98.56 97 ARG A N 1
ATOM 780 C CA . ARG A 1 97 ? 9.548 -13.257 3.649 1.00 98.56 97 ARG A CA 1
ATOM 781 C C . ARG A 1 97 ? 8.637 -12.077 3.298 1.00 98.56 97 ARG A C 1
ATOM 783 O O . ARG A 1 97 ? 7.908 -11.618 4.166 1.00 98.56 97 ARG A O 1
ATOM 790 N N . GLY A 1 98 ? 8.615 -11.644 2.039 1.00 98.44 98 GLY A N 1
ATOM 791 C CA . GLY A 1 98 ? 7.674 -10.623 1.573 1.00 98.44 98 GLY A CA 1
ATOM 792 C C . GLY A 1 98 ? 6.230 -11.095 1.705 1.00 98.44 98 GLY A C 1
ATOM 793 O O . GLY A 1 98 ? 5.403 -10.382 2.262 1.00 98.44 98 GLY A O 1
ATOM 794 N N . GLN A 1 99 ? 5.948 -12.335 1.297 1.00 98.56 99 GLN A N 1
ATOM 795 C CA . GLN A 1 99 ? 4.623 -12.928 1.485 1.00 98.56 99 GLN A CA 1
ATOM 796 C C . GLN A 1 99 ? 4.256 -13.053 2.971 1.00 98.56 99 GLN A C 1
ATOM 798 O O . GLN A 1 99 ? 3.128 -12.759 3.355 1.00 98.56 99 GLN A O 1
ATOM 803 N N . ALA A 1 100 ? 5.209 -13.421 3.830 1.00 98.69 100 ALA A N 1
ATOM 804 C CA . ALA A 1 100 ? 4.978 -13.468 5.272 1.00 98.69 100 ALA A CA 1
ATOM 805 C C . ALA A 1 100 ? 4.651 -12.080 5.859 1.00 98.69 100 ALA A C 1
ATOM 807 O O . ALA A 1 100 ? 3.750 -11.967 6.690 1.00 98.69 100 ALA A O 1
ATOM 808 N N . TRP A 1 101 ? 5.317 -11.013 5.396 1.00 98.75 101 TRP A N 1
ATOM 809 C CA . TRP A 1 101 ? 4.981 -9.638 5.784 1.00 98.75 101 TRP A CA 1
ATOM 810 C C . TRP A 1 101 ? 3.587 -9.213 5.342 1.00 98.75 101 TRP A C 1
ATOM 812 O O . TRP A 1 101 ? 2.900 -8.547 6.114 1.00 98.75 101 TRP A O 1
ATOM 822 N N . ALA A 1 102 ? 3.145 -9.629 4.154 1.00 98.44 102 ALA A N 1
ATOM 823 C CA . ALA A 1 102 ? 1.766 -9.432 3.721 1.00 98.44 102 ALA A CA 1
ATOM 824 C C . ALA A 1 102 ? 0.779 -10.123 4.672 1.00 98.44 102 ALA A C 1
ATOM 826 O O . ALA A 1 102 ? -0.131 -9.472 5.183 1.00 98.44 102 ALA A O 1
ATOM 827 N N . ILE A 1 103 ? 0.984 -11.415 4.949 1.00 98.69 103 ILE A N 1
ATOM 828 C CA . ILE A 1 103 ? 0.087 -12.211 5.799 1.00 98.69 103 ILE A CA 1
ATOM 829 C C . ILE A 1 103 ? -0.011 -11.607 7.203 1.00 98.69 103 ILE A C 1
ATOM 831 O O . ILE A 1 103 ? -1.103 -11.332 7.704 1.00 98.69 103 ILE A O 1
ATOM 835 N N . TYR A 1 104 ? 1.130 -11.332 7.835 1.00 98.75 104 TYR A N 1
ATOM 836 C CA . TYR A 1 104 ? 1.136 -10.699 9.151 1.00 98.75 104 TYR A CA 1
ATOM 837 C C . TYR A 1 104 ? 0.500 -9.307 9.090 1.00 98.75 104 TYR A C 1
ATOM 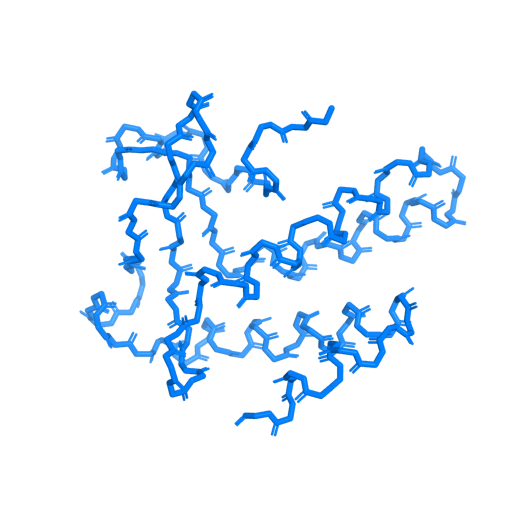839 O O . TYR A 1 104 ? -0.353 -8.968 9.908 1.00 98.75 104 TYR A O 1
ATOM 847 N N . GLY A 1 105 ? 0.893 -8.510 8.097 1.00 98.75 105 GLY A N 1
ATOM 848 C CA . GLY A 1 105 ? 0.429 -7.148 7.894 1.00 98.75 105 GLY A CA 1
ATOM 849 C C . GLY A 1 105 ? -1.087 -7.048 7.789 1.00 98.75 105 GLY A C 1
ATOM 850 O O . GLY A 1 105 ? -1.686 -6.268 8.519 1.00 98.75 105 GLY A O 1
ATOM 851 N N . TYR A 1 106 ? -1.728 -7.858 6.946 1.00 98.81 106 TYR A N 1
ATOM 852 C CA . TYR A 1 106 ? -3.188 -7.842 6.806 1.00 98.81 106 TYR A CA 1
ATOM 853 C C . TYR A 1 106 ? -3.918 -8.432 8.010 1.00 98.81 106 TYR A C 1
ATOM 855 O O . TYR A 1 106 ? -4.969 -7.914 8.387 1.00 98.81 106 TYR A O 1
ATOM 863 N N . THR A 1 107 ? -3.335 -9.429 8.680 1.00 98.81 107 THR A N 1
ATOM 864 C CA . THR A 1 107 ? -3.856 -9.916 9.968 1.00 98.81 107 THR A CA 1
ATOM 865 C C . THR A 1 107 ? -3.858 -8.795 11.014 1.00 98.81 107 THR A C 1
ATOM 867 O O . THR A 1 107 ? -4.854 -8.583 11.709 1.00 98.81 107 THR A O 1
ATOM 870 N N . MET A 1 108 ? -2.763 -8.033 11.096 1.00 98.81 108 MET A N 1
ATOM 871 C CA . MET A 1 108 ? -2.642 -6.866 11.966 1.00 98.81 108 MET A CA 1
ATOM 872 C C . MET A 1 108 ? -3.642 -5.780 11.550 1.00 98.81 108 MET A C 1
ATOM 874 O O . MET A 1 108 ? -4.439 -5.366 12.381 1.00 98.81 108 MET A O 1
ATOM 878 N N . VAL A 1 109 ? -3.721 -5.394 10.273 1.00 98.81 109 VAL A N 1
ATOM 879 C CA . VAL A 1 109 ? -4.681 -4.376 9.805 1.00 98.81 109 VAL A CA 1
ATOM 880 C C . VAL A 1 109 ? -6.125 -4.779 10.134 1.00 98.81 109 VAL A C 1
ATOM 882 O O . VAL A 1 109 ? -6.888 -3.942 10.617 1.00 98.81 109 VAL A O 1
ATOM 885 N N . TYR A 1 110 ? -6.509 -6.050 9.968 1.00 98.88 110 TYR A N 1
ATOM 886 C CA . TYR A 1 110 ? -7.817 -6.538 10.420 1.00 98.88 110 TYR A CA 1
ATOM 887 C C . TYR A 1 110 ? -7.998 -6.369 11.933 1.00 98.88 110 TYR A C 1
ATOM 889 O O . TYR A 1 110 ? -9.034 -5.885 12.384 1.00 98.88 110 TYR A O 1
ATOM 897 N N . ARG A 1 111 ? -6.996 -6.723 12.746 1.00 98.62 111 ARG A N 1
ATOM 898 C CA . ARG A 1 111 ? -7.064 -6.552 14.204 1.00 98.62 111 ARG A CA 1
ATOM 899 C C . ARG A 1 111 ? -7.318 -5.095 14.597 1.00 98.62 111 ARG A C 1
ATOM 901 O O . ARG A 1 111 ? -8.132 -4.871 15.493 1.00 98.62 111 ARG A O 1
ATOM 908 N N . GLU A 1 112 ? -6.643 -4.155 13.936 1.00 98.44 112 GLU A N 1
ATOM 909 C CA . GLU A 1 112 ? -6.682 -2.719 14.236 1.00 98.44 112 GLU A CA 1
ATOM 910 C C . GLU A 1 112 ? -7.949 -2.020 13.716 1.00 98.44 112 GLU A C 1
ATOM 912 O O . GLU A 1 112 ? -8.416 -1.072 14.344 1.00 98.44 112 GLU A O 1
ATOM 917 N N . THR A 1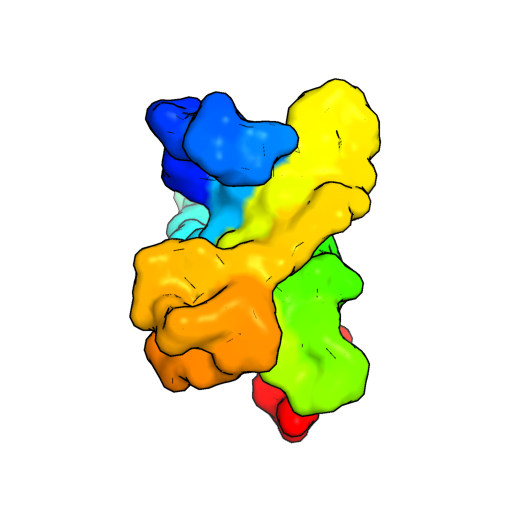 113 ? -8.503 -2.477 12.587 1.00 98.44 113 THR A N 1
ATOM 918 C CA . THR A 1 113 ? -9.644 -1.832 11.902 1.00 98.44 113 THR A CA 1
ATOM 919 C C . THR A 1 113 ? -10.974 -2.555 12.098 1.00 98.44 113 THR A C 1
ATOM 921 O O . THR A 1 113 ? -12.025 -1.931 11.990 1.00 98.44 113 THR A O 1
ATOM 924 N N . LYS A 1 114 ? -10.936 -3.868 12.360 1.00 98.50 114 LYS A N 1
ATOM 925 C CA . LYS A 1 114 ? -12.078 -4.800 12.331 1.00 98.50 114 LYS A CA 1
ATOM 926 C C . LYS A 1 114 ? -12.838 -4.845 10.999 1.00 98.50 114 LYS A C 1
ATOM 928 O O . LYS A 1 114 ? -13.930 -5.401 10.953 1.00 98.50 114 LYS A O 1
ATOM 933 N N . ASP A 1 115 ? -12.262 -4.318 9.918 1.00 98.69 115 ASP A N 1
ATOM 934 C CA . ASP A 1 115 ? -12.863 -4.370 8.584 1.00 98.69 115 ASP A CA 1
ATOM 935 C C . ASP A 1 115 ? -12.652 -5.776 7.978 1.00 98.69 115 ASP A C 1
ATOM 937 O O . ASP A 1 115 ? -11.503 -6.164 7.723 1.00 98.69 115 ASP A O 1
ATOM 941 N N . PRO A 1 116 ? -13.727 -6.563 7.761 1.00 98.56 116 PRO A N 1
ATOM 942 C CA . PRO A 1 116 ? -13.631 -7.963 7.351 1.00 98.56 116 PRO A CA 1
ATOM 943 C C . PRO A 1 116 ? -12.926 -8.153 6.007 1.00 98.56 116 PRO A C 1
ATOM 945 O O . PRO A 1 116 ? -12.332 -9.207 5.797 1.00 98.56 116 PRO A O 1
ATOM 948 N N . LYS A 1 117 ? -12.870 -7.127 5.141 1.00 98.62 117 LYS A N 1
ATOM 949 C CA . LYS A 1 117 ? -12.173 -7.230 3.849 1.00 98.62 117 LYS A CA 1
ATOM 950 C C . LYS A 1 117 ? -10.701 -7.633 4.005 1.00 98.62 117 LYS A C 1
ATOM 952 O O . LYS A 1 117 ? -10.154 -8.307 3.138 1.00 98.62 117 LYS A O 1
ATOM 957 N N . TYR A 1 118 ? -10.047 -7.227 5.099 1.00 98.75 118 TYR A N 1
ATOM 958 C CA . TYR A 1 118 ? -8.649 -7.575 5.365 1.00 98.75 118 TYR A CA 1
ATOM 959 C C . TYR A 1 118 ? -8.495 -9.017 5.857 1.00 98.75 118 TYR A C 1
ATOM 961 O O . TYR A 1 118 ? -7.500 -9.660 5.527 1.00 98.75 118 TYR A O 1
ATOM 969 N N . LEU A 1 119 ? -9.478 -9.532 6.606 1.00 98.62 119 LEU A N 1
ATOM 970 C CA . LEU A 1 119 ? -9.515 -10.934 7.021 1.00 98.62 119 LEU A CA 1
ATOM 971 C C . LEU A 1 119 ? -9.774 -11.848 5.818 1.00 98.62 119 LEU A C 1
ATOM 973 O O . LEU A 1 119 ? -9.042 -12.809 5.607 1.00 98.62 119 LEU A O 1
ATOM 977 N N . ASP A 1 120 ? -10.768 -11.510 5.000 1.00 98.38 120 ASP A N 1
ATOM 978 C CA . ASP A 1 120 ? -11.105 -12.277 3.799 1.00 98.38 120 ASP A CA 1
ATOM 979 C C . ASP A 1 120 ? -9.930 -12.325 2.819 1.00 98.38 120 ASP A C 1
ATOM 981 O O . ASP A 1 120 ? -9.700 -13.337 2.158 1.00 98.38 120 ASP A O 1
ATOM 985 N N . PHE A 1 121 ? -9.175 -11.225 2.729 1.00 98.06 121 PHE A N 1
ATOM 986 C CA . PHE A 1 121 ? -7.996 -11.133 1.879 1.00 98.06 121 PHE A CA 1
ATOM 987 C C . PHE A 1 121 ? -6.833 -11.987 2.392 1.00 98.06 121 PHE A C 1
ATOM 989 O O . PHE A 1 121 ? -6.209 -12.687 1.604 1.00 98.06 121 PHE A O 1
ATOM 996 N N . VAL A 1 122 ? -6.545 -11.964 3.699 1.00 96.12 122 VAL A N 1
ATOM 997 C CA . VAL A 1 122 ? -5.391 -12.689 4.262 1.00 96.12 122 VAL A CA 1
ATOM 998 C C . VAL A 1 122 ? -5.567 -14.212 4.282 1.00 96.12 122 VAL A C 1
ATOM 1000 O O . VAL A 1 122 ? -4.597 -14.941 4.467 1.00 96.12 122 VAL A O 1
ATOM 1003 N N . GLN A 1 123 ? -6.796 -14.698 4.100 1.00 96.75 123 GLN A N 1
ATOM 1004 C CA . GLN A 1 123 ? -7.119 -16.124 4.001 1.00 96.75 123 GLN A CA 1
ATOM 1005 C C . GLN A 1 123 ? -6.973 -16.700 2.582 1.00 96.75 123 GLN A C 1
ATOM 1007 O O . GLN A 1 123 ? -7.162 -17.906 2.409 1.00 96.75 123 GLN A O 1
ATOM 1012 N N . LYS A 1 124 ? -6.701 -15.860 1.576 1.00 93.38 124 LYS A N 1
ATOM 1013 C CA . LYS A 1 124 ? -6.424 -16.284 0.196 1.00 93.38 124 LYS A CA 1
ATOM 1014 C C . LYS A 1 124 ? -4.993 -16.785 0.054 1.00 93.38 124 LYS A C 1
ATOM 1016 O O . LYS A 1 124 ? -4.831 -17.798 -0.659 1.00 93.38 124 LYS A O 1
#

Mean predicted aligned error: 2.23 Å

Sequence (124 aa):
RPRVGTLLSWPRNIKMFGGHNTIMDNMINLEMLFWAARNGGNPYLFDIAVSHADKTMKYQFRPDYTSYHVAVYDTLTGKFIKGVTHQGYSDSSMWARGQAWAIYGYTMVYRETKDPKYLDFVQK

pLDDT: mean 97.29, std 4.58, range [57.69, 98.88]

Solvent-accessible surface area (backbone atoms only — not comparable to full-atom values): 6717 Å² total; per-residue (Å²): 130,71,72,60,35,59,69,70,65,49,79,92,43,27,77,78,73,70,21,44,37,32,42,33,69,53,44,59,57,32,55,57,30,45,50,37,25,73,70,80,40,63,59,64,35,35,56,50,36,52,39,25,54,56,49,46,64,70,61,30,42,47,100,85,68,46,34,31,40,28,31,27,21,39,80,85,74,27,45,81,73,51,58,31,49,88,84,38,94,39,52,88,42,68,32,68,68,40,43,49,29,45,42,52,20,29,51,47,51,19,72,77,67,66,48,61,70,33,50,62,55,55,75,104

Nearest PDB structures (foldseek):
  3wiw-assembly1_A  TM=9.485E-01  e=4.974E-11  Pedobacter heparinus DSM 2366
  1vd5-assembly1_A  TM=9.291E-01  e=2.284E-09  Bacillus sp. GL1
  2fv0-assembly2_B  TM=9.259E-01  e=3.252E-09  Bacillus sp. GL1
  2zzr-assembly1_A  TM=9.139E-01  e=8.790E-08  Streptococcus agalactiae
  3anj-assembly1_A  TM=8.215E-01  e=6.813E-05  Streptococcus agalactiae serogroup III